Protein AF-A0A9D2A7F6-F1 (afdb_monomer_lite)

Organism: NCBI:txid2838701

Structure (mmCIF, N/CA/C/O backbone):
data_AF-A0A9D2A7F6-F1
#
_entry.id   AF-A0A9D2A7F6-F1
#
loop_
_atom_site.group_PDB
_atom_site.id
_atom_site.type_symbol
_atom_site.label_atom_id
_atom_site.label_alt_id
_atom_site.label_comp_id
_atom_site.label_asym_id
_atom_site.label_entity_id
_atom_site.label_seq_id
_atom_site.pdbx_PDB_ins_code
_atom_site.Cartn_x
_atom_site.Cartn_y
_atom_site.Cartn_z
_atom_site.occupancy
_atom_site.B_iso_or_equiv
_atom_site.auth_seq_id
_atom_site.auth_comp_id
_atom_site.auth_asym_id
_atom_site.auth_atom_id
_atom_site.pdbx_PDB_model_num
ATOM 1 N N . ARG A 1 1 ? 11.611 -5.330 -14.295 1.00 77.94 1 ARG A N 1
ATOM 2 C CA . ARG A 1 1 ? 11.596 -5.999 -12.964 1.00 77.94 1 ARG A CA 1
ATOM 3 C C . ARG A 1 1 ? 11.761 -5.003 -11.819 1.00 77.94 1 ARG A C 1
ATOM 5 O O . ARG A 1 1 ? 10.935 -5.044 -10.924 1.00 77.94 1 ARG A O 1
ATOM 12 N N . VAL A 1 2 ? 12.748 -4.094 -11.869 1.00 91.50 2 VAL A N 1
ATOM 13 C CA . VAL A 1 2 ? 12.933 -3.026 -10.859 1.00 91.50 2 VAL A CA 1
ATOM 14 C C . VAL A 1 2 ? 11.642 -2.238 -10.611 1.00 91.50 2 VAL A C 1
ATOM 16 O O . VAL A 1 2 ? 11.225 -2.150 -9.462 1.00 91.50 2 VAL A O 1
ATOM 19 N N . ALA A 1 3 ? 10.977 -1.775 -11.680 1.00 92.81 3 ALA A N 1
ATOM 20 C CA . ALA A 1 3 ? 9.707 -1.049 -11.592 1.00 92.81 3 ALA A CA 1
ATOM 21 C C . ALA A 1 3 ? 8.636 -1.828 -10.814 1.00 92.81 3 ALA A C 1
ATOM 23 O O . ALA A 1 3 ? 8.149 -1.323 -9.819 1.00 92.81 3 ALA A O 1
ATOM 24 N N . ILE A 1 4 ? 8.360 -3.081 -11.197 1.00 97.12 4 ILE A N 1
ATOM 25 C CA . ILE A 1 4 ? 7.348 -3.940 -10.555 1.00 97.12 4 ILE A CA 1
ATOM 26 C C . ILE A 1 4 ? 7.565 -4.039 -9.041 1.00 97.12 4 ILE A C 1
ATOM 28 O O . ILE A 1 4 ? 6.628 -3.859 -8.271 1.00 97.12 4 ILE A O 1
ATOM 32 N N . ILE A 1 5 ? 8.798 -4.321 -8.613 1.00 97.88 5 ILE A N 1
ATOM 33 C CA . ILE A 1 5 ? 9.108 -4.499 -7.190 1.00 97.88 5 ILE A CA 1
ATOM 34 C C . ILE A 1 5 ? 8.918 -3.178 -6.445 1.00 97.88 5 ILE A C 1
ATOM 36 O O . ILE A 1 5 ? 8.192 -3.138 -5.460 1.00 97.88 5 ILE A O 1
ATOM 40 N N . HIS A 1 6 ? 9.520 -2.093 -6.938 1.00 97.88 6 HIS A N 1
ATOM 41 C CA . HIS A 1 6 ? 9.471 -0.807 -6.245 1.00 97.88 6 HIS A CA 1
ATOM 42 C C . HIS A 1 6 ? 8.053 -0.251 -6.187 1.00 97.88 6 HIS A C 1
ATOM 44 O O . HIS A 1 6 ? 7.635 0.195 -5.126 1.00 97.88 6 HIS A O 1
ATOM 50 N N . THR A 1 7 ? 7.292 -0.312 -7.282 1.00 97.94 7 THR A N 1
ATOM 51 C CA . THR A 1 7 ? 5.912 0.184 -7.280 1.00 97.94 7 THR A CA 1
ATOM 52 C C . THR A 1 7 ? 5.051 -0.626 -6.327 1.00 97.94 7 THR A C 1
ATOM 54 O O . THR A 1 7 ? 4.349 -0.029 -5.525 1.00 97.94 7 THR A O 1
ATOM 57 N N . THR A 1 8 ? 5.155 -1.959 -6.337 1.00 98.50 8 THR A N 1
ATOM 58 C CA . THR A 1 8 ? 4.384 -2.811 -5.416 1.00 98.50 8 THR A CA 1
ATOM 59 C C . THR A 1 8 ? 4.747 -2.525 -3.958 1.00 98.50 8 THR A C 1
ATOM 61 O O . THR A 1 8 ? 3.858 -2.355 -3.131 1.00 98.50 8 THR A O 1
ATOM 64 N N . THR A 1 9 ? 6.042 -2.422 -3.633 1.00 98.62 9 THR A N 1
ATOM 65 C CA . THR A 1 9 ? 6.499 -2.096 -2.273 1.00 98.62 9 THR A CA 1
ATOM 66 C C . THR A 1 9 ? 6.022 -0.718 -1.829 1.00 98.62 9 THR A C 1
ATOM 68 O O . THR A 1 9 ? 5.563 -0.577 -0.702 1.00 98.62 9 THR A O 1
ATOM 71 N N . ILE A 1 10 ? 6.093 0.287 -2.705 1.00 98.62 10 ILE A N 1
ATOM 72 C CA . ILE A 1 10 ? 5.597 1.635 -2.411 1.00 98.62 10 ILE A CA 1
ATOM 73 C C . ILE A 1 10 ? 4.078 1.618 -2.216 1.00 98.62 10 ILE A C 1
ATOM 75 O O . ILE A 1 10 ? 3.600 2.226 -1.269 1.00 98.62 10 ILE A O 1
ATOM 79 N N . GLY A 1 11 ? 3.327 0.898 -3.054 1.00 98.62 11 GLY A N 1
AT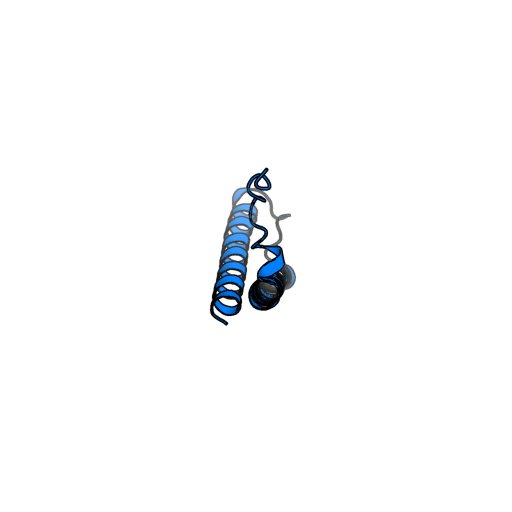OM 80 C CA . GLY A 1 11 ? 1.874 0.765 -2.914 1.00 98.62 11 GLY A CA 1
ATOM 81 C C . GLY A 1 11 ? 1.472 0.150 -1.579 1.00 98.62 11 GLY A C 1
ATOM 82 O O . GLY A 1 11 ? 0.661 0.724 -0.866 1.00 98.62 11 GLY A O 1
ATOM 83 N N . LEU A 1 12 ? 2.115 -0.956 -1.192 1.00 98.75 12 LEU A N 1
ATOM 84 C CA . LEU A 1 12 ? 1.900 -1.581 0.116 1.00 98.75 12 LEU A CA 1
ATOM 85 C C . LEU A 1 12 ? 2.300 -0.663 1.277 1.00 98.75 12 LEU A C 1
ATOM 87 O O . LEU A 1 12 ? 1.612 -0.630 2.290 1.00 98.75 12 LEU A O 1
ATOM 91 N N . ALA A 1 13 ? 3.402 0.082 1.147 1.00 98.75 13 ALA A N 1
ATOM 92 C CA . ALA A 1 13 ? 3.833 1.022 2.177 1.00 98.75 13 ALA A CA 1
ATOM 93 C C . ALA A 1 13 ? 2.849 2.191 2.333 1.00 98.75 13 ALA A C 1
ATOM 95 O O . ALA A 1 13 ? 2.578 2.607 3.453 1.00 98.75 13 ALA A O 1
ATOM 96 N N . ILE A 1 14 ? 2.298 2.701 1.227 1.00 98.75 14 ILE A N 1
ATOM 97 C CA . ILE A 1 14 ? 1.272 3.747 1.251 1.00 98.75 14 ILE A CA 1
ATOM 98 C C . ILE A 1 14 ? -0.020 3.213 1.872 1.00 98.75 14 ILE A C 1
ATOM 100 O O . ILE A 1 14 ? -0.563 3.898 2.729 1.00 98.75 14 ILE A O 1
ATOM 104 N N . SER A 1 15 ? -0.469 2.002 1.522 1.00 98.44 15 SER A N 1
ATOM 105 C CA . SER A 1 15 ? -1.617 1.372 2.195 1.00 98.44 15 SER A CA 1
ATOM 106 C C . SER A 1 15 ? -1.373 1.216 3.694 1.00 98.44 15 SER A C 1
ATOM 108 O O . SER A 1 15 ?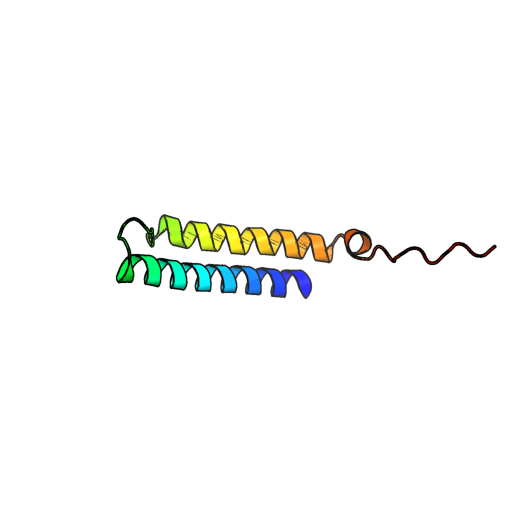 -2.207 1.605 4.492 1.00 98.44 15 SER A O 1
ATOM 110 N N . ALA A 1 16 ? -0.193 0.753 4.114 1.00 98.50 16 ALA A N 1
ATOM 111 C CA . ALA A 1 16 ? 0.109 0.639 5.540 1.00 98.50 16 ALA A CA 1
ATOM 112 C C . ALA A 1 16 ? 0.086 2.001 6.257 1.00 98.50 16 ALA A C 1
ATOM 114 O O . ALA A 1 16 ? -0.318 2.082 7.412 1.00 98.50 16 ALA A O 1
ATOM 115 N N . LEU A 1 17 ? 0.521 3.075 5.589 1.00 98.69 17 LEU A N 1
ATOM 116 C CA . LEU A 1 17 ? 0.410 4.434 6.124 1.00 98.69 17 LEU A CA 1
ATOM 117 C C . LEU A 1 17 ? -1.038 4.931 6.150 1.00 98.69 17 LEU A C 1
ATOM 119 O O . LEU A 1 17 ? -1.385 5.675 7.063 1.00 98.69 17 LEU A O 1
ATOM 123 N N . TRP A 1 18 ? -1.859 4.535 5.178 1.00 98.19 18 TRP A N 1
ATOM 124 C CA . TRP A 1 18 ? -3.283 4.851 5.137 1.00 98.19 18 TRP A CA 1
ATOM 125 C C . TRP A 1 18 ? -4.004 4.299 6.371 1.00 98.19 18 TRP A C 1
ATOM 127 O O . TRP A 1 18 ? -4.619 5.076 7.093 1.00 98.19 18 TRP A O 1
ATOM 137 N N . GLU A 1 19 ? -3.751 3.042 6.731 1.00 98.25 19 GLU A N 1
ATOM 138 C CA . GLU A 1 19 ? -4.273 2.444 7.970 1.00 98.25 19 GLU A CA 1
ATOM 139 C C . GLU A 1 19 ? -3.865 3.220 9.228 1.00 98.25 19 GLU A C 1
ATOM 141 O O . GLU A 1 19 ? -4.631 3.341 10.181 1.00 98.25 19 GLU A O 1
ATOM 146 N N . MET A 1 20 ? -2.644 3.772 9.267 1.00 98.25 20 MET A N 1
ATOM 147 C CA . MET A 1 20 ? -2.220 4.593 10.408 1.00 98.25 20 MET A CA 1
ATOM 148 C C . MET A 1 20 ? -3.015 5.899 10.480 1.00 98.25 20 MET A C 1
ATOM 150 O O . MET A 1 20 ? -3.287 6.388 11.575 1.00 98.25 20 MET A O 1
ATO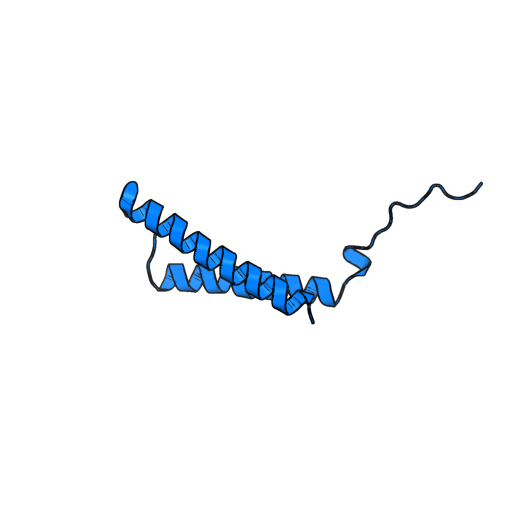M 154 N N . VAL A 1 21 ? -3.379 6.473 9.330 1.00 97.88 21 VAL A N 1
ATOM 155 C CA . VAL A 1 21 ? -4.229 7.668 9.257 1.00 97.88 21 VAL A CA 1
ATOM 156 C C . VAL A 1 21 ? -5.656 7.339 9.683 1.00 97.88 21 VAL A C 1
ATOM 158 O O . VAL A 1 21 ? -6.229 8.104 10.457 1.00 97.88 21 VAL A O 1
ATOM 161 N N . GLU A 1 22 ? -6.209 6.210 9.247 1.00 97.56 22 GLU A N 1
ATOM 162 C CA . GLU A 1 22 ? -7.543 5.761 9.658 1.00 97.56 22 GLU A CA 1
ATOM 163 C C . GLU A 1 22 ? -7.606 5.445 11.144 1.00 97.56 22 GLU A C 1
ATOM 165 O O . GLU A 1 22 ? -8.518 5.905 11.822 1.00 97.56 22 GLU A O 1
ATOM 170 N N . TRP A 1 23 ? -6.585 4.790 11.694 1.00 97.00 23 TRP A N 1
ATOM 171 C CA . TRP A 1 23 ? -6.485 4.569 13.134 1.00 97.00 23 TRP A CA 1
ATOM 172 C C . TRP A 1 23 ? -6.452 5.876 13.935 1.00 97.00 23 TRP A C 1
ATOM 174 O O . TRP A 1 23 ? -7.168 6.011 14.927 1.00 97.00 23 TRP A O 1
ATOM 184 N N . ILE A 1 24 ? -5.678 6.872 13.489 1.00 97.88 24 ILE A N 1
ATOM 185 C CA . ILE A 1 24 ? -5.691 8.211 14.100 1.00 97.88 24 ILE A CA 1
ATOM 186 C C . ILE A 1 24 ? -7.089 8.838 13.985 1.00 97.88 24 ILE A C 1
ATOM 188 O O . ILE A 1 24 ? -7.565 9.470 14.927 1.00 97.88 24 ILE A O 1
ATOM 192 N N . GLY A 1 25 ? -7.739 8.665 12.834 1.00 96.81 25 GLY A N 1
ATOM 193 C CA . GLY A 1 25 ? -9.114 9.073 12.570 1.00 96.81 25 GLY A CA 1
ATOM 194 C C . GLY A 1 25 ? -10.105 8.501 13.585 1.00 96.81 25 GLY A C 1
ATOM 195 O O . GLY A 1 25 ? -10.850 9.247 14.226 1.00 96.81 25 GLY A O 1
ATOM 196 N N . PHE A 1 26 ? -10.063 7.182 13.739 1.00 96.31 26 PHE A N 1
ATOM 197 C CA . PHE A 1 26 ? -10.907 6.409 14.636 1.00 96.31 26 PHE A CA 1
ATOM 198 C C . PHE A 1 26 ? -10.734 6.845 16.093 1.00 96.31 26 PHE A C 1
ATOM 200 O O . PHE A 1 26 ? -11.711 7.165 16.764 1.00 96.31 26 PHE A O 1
ATOM 207 N N . GLU A 1 27 ? -9.487 6.936 16.562 1.00 96.44 27 GLU A N 1
ATOM 208 C CA . GLU A 1 27 ? -9.184 7.244 17.964 1.00 96.44 27 GLU A CA 1
ATOM 209 C C . GLU A 1 27 ? -9.485 8.705 18.336 1.00 96.44 27 GLU A C 1
ATOM 211 O O . GLU A 1 27 ? -9.906 8.993 19.457 1.00 96.44 27 GLU A O 1
ATOM 216 N N . LEU A 1 28 ? -9.246 9.656 17.423 1.00 97.38 28 LEU A N 1
ATOM 217 C CA . LEU A 1 28 ? -9.306 11.085 17.750 1.00 97.38 28 LEU A CA 1
ATOM 218 C C . LEU A 1 28 ? -10.593 11.789 17.308 1.00 97.38 28 LEU A C 1
ATOM 220 O O . LEU A 1 28 ? -10.865 12.883 17.812 1.00 97.38 28 LEU A O 1
ATOM 224 N N . PHE A 1 29 ? -11.361 11.224 16.369 1.00 96.00 29 PHE A N 1
ATOM 225 C CA . PHE A 1 29 ? -12.484 11.935 15.747 1.00 96.00 29 PHE A CA 1
ATOM 226 C C . PHE A 1 29 ? -13.811 11.172 15.774 1.00 96.00 29 PHE A C 1
ATOM 228 O O . PHE A 1 29 ? -14.796 11.732 16.257 1.00 96.00 29 PHE A O 1
ATOM 235 N N . THR A 1 30 ? -13.882 9.955 15.224 1.00 93.06 30 THR A N 1
ATOM 236 C CA . THR A 1 30 ? -15.143 9.192 15.151 1.00 93.06 30 THR A CA 1
ATOM 237 C C . THR A 1 30 ? -14.924 7.696 14.957 1.00 93.06 30 THR A C 1
ATOM 239 O O . THR A 1 30 ? -14.097 7.288 14.146 1.00 93.06 30 THR A O 1
ATOM 242 N N . GLU A 1 31 ? -15.753 6.884 15.615 1.00 89.19 31 GLU A N 1
ATOM 243 C CA . GLU A 1 31 ? -15.755 5.422 15.482 1.00 89.19 31 GLU A CA 1
ATOM 244 C C . GLU A 1 31 ? -16.291 4.925 14.124 1.00 89.19 31 GLU A C 1
ATOM 246 O O . GLU A 1 31 ? -16.182 3.743 13.808 1.00 89.19 31 GLU A O 1
ATOM 251 N N . ASP A 1 32 ? -16.847 5.821 13.303 1.00 92.94 32 ASP A N 1
ATOM 252 C CA . ASP A 1 32 ? -17.311 5.500 11.946 1.00 92.94 32 ASP A CA 1
ATOM 253 C C . ASP A 1 32 ? -16.157 5.322 10.937 1.00 92.94 32 ASP A C 1
ATOM 255 O O . ASP A 1 32 ? -16.394 4.896 9.807 1.00 92.94 32 ASP A O 1
ATOM 259 N N . ILE A 1 33 ? -14.917 5.670 11.310 1.00 91.69 33 ILE A N 1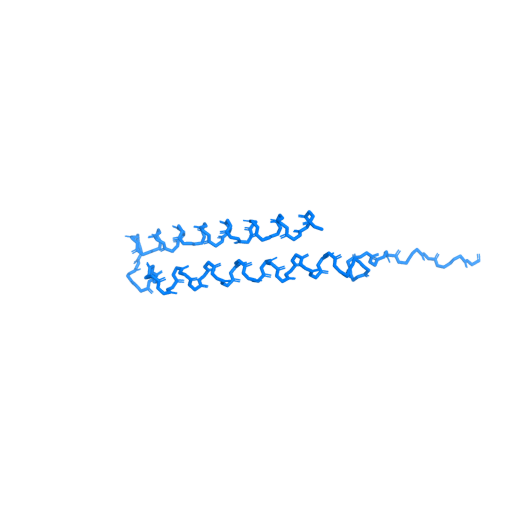
ATOM 260 C CA . ILE A 1 33 ? -13.726 5.397 10.493 1.00 91.69 33 ILE A CA 1
ATOM 261 C C . ILE A 1 33 ? -13.308 3.953 10.747 1.00 91.69 33 ILE A C 1
ATOM 263 O O . ILE A 1 33 ? -12.812 3.610 11.819 1.00 91.69 33 ILE A O 1
ATOM 267 N N . TYR A 1 34 ? -13.552 3.090 9.769 1.00 90.88 34 TYR A N 1
ATOM 268 C CA . TYR A 1 34 ? -13.274 1.674 9.920 1.00 90.88 34 TYR A CA 1
ATOM 269 C C . TYR A 1 34 ? -11.762 1.419 10.022 1.00 90.88 34 TYR A C 1
ATOM 271 O O . TYR A 1 34 ? -10.936 2.125 9.466 1.00 90.88 34 TYR A O 1
ATOM 279 N N . THR A 1 35 ? -11.424 0.456 10.876 1.00 93.38 35 THR A N 1
ATOM 280 C CA . THR A 1 35 ? -10.071 -0.102 11.073 1.00 93.38 35 THR A CA 1
ATOM 281 C C . THR A 1 35 ? -10.178 -1.613 11.302 1.00 93.38 35 THR A C 1
ATOM 283 O O . THR A 1 35 ? -9.403 -2.252 12.020 1.00 93.38 35 THR A O 1
ATOM 286 N N . THR A 1 36 ? -11.262 -2.193 10.782 1.00 94.25 36 THR A N 1
ATOM 287 C CA . THR A 1 36 ? -11.581 -3.607 10.976 1.00 94.25 36 THR A CA 1
ATOM 288 C C . THR A 1 36 ? -10.701 -4.469 10.084 1.00 94.25 36 THR A C 1
ATOM 290 O O . THR A 1 36 ? -10.160 -4.003 9.091 1.00 94.25 36 THR A O 1
ATOM 293 N N . TYR A 1 37 ? -10.590 -5.759 10.399 1.00 95.69 37 TYR A N 1
ATOM 294 C CA . TYR A 1 37 ? -9.735 -6.665 9.631 1.00 95.69 37 TYR A CA 1
ATOM 295 C C . TYR A 1 37 ? -10.042 -6.662 8.126 1.00 95.69 37 TYR A C 1
ATOM 297 O O . TYR A 1 37 ? -9.119 -6.634 7.318 1.00 95.69 37 TYR A O 1
ATOM 305 N N . ASP A 1 38 ? -11.323 -6.688 7.755 1.00 97.44 38 ASP A N 1
ATOM 306 C CA . ASP A 1 38 ? -11.730 -6.738 6.348 1.00 97.44 38 ASP A CA 1
ATOM 307 C C . ASP A 1 38 ? -11.409 -5.435 5.608 1.00 97.44 38 ASP A C 1
ATOM 309 O O . ASP A 1 38 ? -11.034 -5.476 4.438 1.00 97.44 38 ASP A O 1
ATOM 313 N N . ASP A 1 39 ? -11.516 -4.309 6.306 1.00 95.88 39 ASP A N 1
ATOM 314 C CA . ASP A 1 39 ? -11.197 -2.970 5.814 1.00 95.88 39 ASP A CA 1
ATOM 315 C C . ASP A 1 39 ? -9.684 -2.830 5.596 1.00 95.88 39 ASP A C 1
ATOM 317 O O . ASP A 1 39 ? -9.231 -2.694 4.460 1.00 95.88 39 ASP A O 1
ATOM 321 N N . THR A 1 40 ? -8.895 -3.113 6.640 1.00 97.12 40 THR A N 1
ATOM 322 C CA . THR A 1 40 ? -7.431 -3.093 6.586 1.00 97.12 40 THR A CA 1
ATOM 323 C C . THR A 1 40 ? -6.861 -4.022 5.516 1.00 97.12 40 THR A C 1
ATOM 325 O O . THR A 1 40 ? -5.965 -3.672 4.744 1.00 97.12 40 THR A O 1
ATOM 328 N N . ILE A 1 41 ? -7.347 -5.265 5.453 1.00 98.25 41 ILE A N 1
ATOM 329 C CA . ILE A 1 41 ? -6.894 -6.209 4.425 1.00 98.25 41 ILE A CA 1
ATOM 330 C C . IL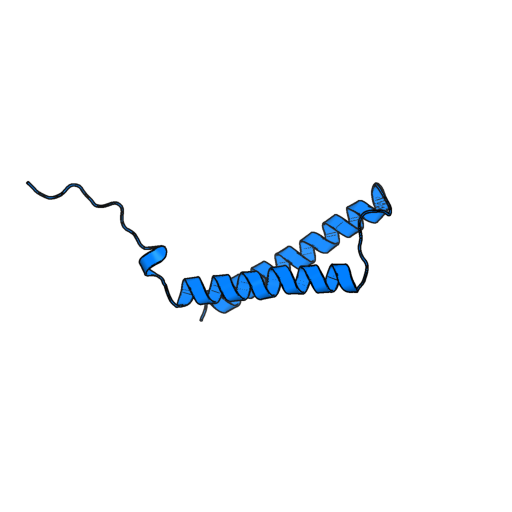E A 1 41 ? -7.380 -5.778 3.040 1.00 98.25 41 ILE A C 1
ATOM 332 O O . ILE A 1 41 ? -6.648 -5.968 2.063 1.00 98.25 41 ILE A O 1
ATOM 336 N N . GLY A 1 42 ? -8.572 -5.187 2.947 1.00 98.19 42 GLY A N 1
ATOM 337 C CA . GLY A 1 42 ? -9.119 -4.606 1.728 1.00 98.19 42 GLY A CA 1
ATOM 338 C C . GLY A 1 42 ? -8.209 -3.528 1.149 1.00 98.19 42 GLY A C 1
ATOM 339 O O . GLY A 1 42 ? -7.829 -3.616 -0.021 1.00 98.19 42 GLY A O 1
ATOM 340 N N . ASP A 1 43 ? -7.765 -2.591 1.973 1.00 98.12 43 ASP A N 1
ATOM 341 C CA . ASP A 1 43 ? -6.937 -1.459 1.558 1.00 98.12 43 ASP A CA 1
ATOM 342 C C . ASP A 1 43 ? -5.492 -1.855 1.253 1.00 98.12 43 ASP A C 1
ATOM 344 O O . ASP A 1 43 ? -4.892 -1.396 0.265 1.00 98.12 43 ASP A O 1
ATOM 348 N N . MET A 1 44 ? -4.946 -2.811 2.009 1.00 98.56 44 MET A N 1
ATOM 349 C CA . MET A 1 44 ? -3.673 -3.453 1.675 1.00 98.56 44 MET A CA 1
ATOM 350 C C . MET A 1 44 ? -3.747 -4.196 0.334 1.00 98.56 44 MET A C 1
ATOM 352 O O . MET A 1 44 ? -2.817 -4.112 -0.477 1.00 98.56 44 MET A O 1
ATOM 356 N N . ALA A 1 45 ? -4.847 -4.907 0.067 1.00 98.62 45 ALA A N 1
ATOM 357 C CA . ALA A 1 45 ? -5.055 -5.601 -1.198 1.00 98.62 45 ALA A CA 1
ATOM 358 C C . ALA A 1 45 ? -5.241 -4.613 -2.357 1.00 98.62 45 ALA A C 1
ATOM 360 O O . ALA A 1 45 ? -4.617 -4.788 -3.406 1.00 98.62 45 ALA A O 1
ATOM 361 N N . ALA A 1 46 ? -6.041 -3.562 -2.171 1.00 98.44 46 ALA A N 1
ATOM 362 C CA . ALA A 1 46 ? -6.303 -2.545 -3.180 1.00 98.44 46 ALA A CA 1
ATOM 363 C C . ALA A 1 46 ? -5.019 -1.806 -3.583 1.00 98.44 46 ALA A C 1
ATOM 365 O O . ALA A 1 46 ? -4.679 -1.763 -4.771 1.00 98.44 46 ALA A O 1
ATOM 366 N N . GLY A 1 47 ? -4.253 -1.290 -2.616 1.00 98.31 47 GLY A N 1
ATOM 367 C CA . GLY A 1 47 ? -3.007 -0.581 -2.909 1.00 98.31 47 GLY A CA 1
ATOM 368 C C . GLY A 1 47 ? -1.893 -1.503 -3.402 1.00 98.31 47 GLY A C 1
ATOM 369 O O . GLY A 1 47 ? -1.203 -1.171 -4.370 1.00 98.31 47 GLY A O 1
ATOM 370 N N . GLY A 1 48 ? -1.752 -2.699 -2.823 1.00 98.56 48 GLY A N 1
ATOM 371 C CA . GLY A 1 48 ? -0.757 -3.683 -3.249 1.00 98.56 48 GLY A CA 1
ATOM 372 C C . GLY A 1 48 ? -0.993 -4.201 -4.669 1.00 98.56 48 GLY A C 1
ATOM 373 O O . GLY A 1 48 ? -0.094 -4.139 -5.512 1.00 98.56 48 GLY A O 1
ATOM 374 N N . LEU A 1 49 ? -2.206 -4.682 -4.969 1.00 98.69 49 LEU A N 1
ATOM 375 C CA . LEU A 1 49 ? -2.551 -5.194 -6.299 1.00 98.69 49 LEU A CA 1
ATOM 376 C C . LEU A 1 49 ? -2.599 -4.074 -7.339 1.00 98.69 49 LEU A C 1
ATOM 378 O O . LEU A 1 49 ? -2.092 -4.255 -8.447 1.00 98.69 49 LEU A O 1
ATOM 382 N N . GLY A 1 50 ? -3.141 -2.905 -6.986 1.00 98.38 50 GLY A N 1
ATOM 383 C CA . GLY A 1 50 ? -3.155 -1.741 -7.868 1.00 98.38 50 GLY A CA 1
ATOM 384 C C . GLY A 1 50 ? -1.743 -1.311 -8.270 1.00 98.38 50 GLY A C 1
ATOM 385 O O . GLY A 1 50 ? -1.450 -1.140 -9.456 1.00 98.38 50 GLY A O 1
ATOM 386 N N . ALA A 1 51 ? -0.825 -1.220 -7.305 1.00 98.38 51 ALA A N 1
ATOM 387 C CA . ALA A 1 51 ? 0.554 -0.828 -7.573 1.00 98.38 51 ALA A CA 1
ATOM 388 C C . ALA A 1 51 ? 1.380 -1.922 -8.272 1.00 98.38 51 ALA A C 1
ATOM 390 O O . ALA A 1 51 ? 2.297 -1.611 -9.043 1.00 98.38 51 ALA A O 1
ATOM 391 N N . LEU A 1 52 ? 1.037 -3.196 -8.063 1.00 98.31 52 LEU A N 1
ATOM 392 C CA . LEU A 1 52 ? 1.578 -4.307 -8.842 1.00 98.31 52 LEU A CA 1
ATOM 393 C C . LEU A 1 52 ? 1.175 -4.193 -10.314 1.00 98.31 52 LEU A C 1
ATOM 395 O O . LEU A 1 52 ? 2.039 -4.257 -11.192 1.00 98.31 52 LEU A O 1
ATOM 399 N N . VAL A 1 53 ? -0.115 -3.977 -10.591 1.00 97.88 53 VAL A N 1
ATOM 400 C CA . VAL A 1 53 ? -0.623 -3.771 -11.956 1.00 97.88 53 VAL A CA 1
ATOM 401 C C . VAL A 1 53 ? 0.058 -2.562 -12.596 1.00 97.88 53 VAL A C 1
ATOM 403 O O . VAL A 1 53 ? 0.573 -2.678 -13.708 1.00 97.88 53 VAL A O 1
ATOM 406 N N . ALA A 1 54 ? 0.159 -1.438 -11.883 1.00 96.06 54 ALA A N 1
ATOM 407 C CA . ALA A 1 54 ? 0.877 -0.257 -12.361 1.00 96.06 54 ALA A CA 1
ATOM 408 C C . ALA A 1 54 ? 2.354 -0.561 -12.676 1.00 96.06 54 ALA A C 1
ATOM 410 O O . ALA A 1 54 ? 2.870 -0.162 -13.720 1.00 96.06 54 ALA A O 1
ATOM 411 N N . GLY A 1 55 ? 3.027 -1.329 -11.817 1.00 96.00 55 GLY A N 1
ATOM 412 C CA . GLY A 1 55 ? 4.404 -1.769 -12.023 1.00 96.00 55 GLY A CA 1
ATOM 413 C C . GLY A 1 55 ? 4.594 -2.648 -13.252 1.00 96.00 55 GLY A C 1
ATOM 414 O O . GLY A 1 55 ? 5.590 -2.509 -13.968 1.00 96.00 55 GLY A O 1
ATOM 415 N N . ILE A 1 56 ? 3.643 -3.550 -13.507 1.00 96.00 56 ILE A N 1
ATOM 416 C CA . ILE A 1 56 ? 3.618 -4.380 -14.713 1.00 96.00 56 ILE A CA 1
ATOM 417 C C . ILE A 1 56 ? 3.437 -3.487 -15.939 1.00 96.00 56 ILE A C 1
ATOM 419 O O . ILE A 1 56 ? 4.244 -3.587 -16.859 1.00 96.00 56 ILE A O 1
ATOM 423 N N . LEU A 1 57 ? 2.456 -2.578 -15.931 1.00 94.50 57 LEU A N 1
ATOM 424 C CA . LEU A 1 57 ? 2.205 -1.642 -17.034 1.00 94.50 57 LEU A CA 1
ATOM 425 C C . LEU A 1 57 ? 3.444 -0.797 -17.362 1.00 94.50 57 LEU A C 1
ATOM 427 O O . LEU A 1 57 ? 3.838 -0.721 -18.524 1.00 94.50 57 LEU A O 1
ATOM 431 N N . LEU A 1 58 ? 4.118 -0.250 -16.347 1.00 92.56 58 LEU A N 1
ATOM 432 C CA . LEU A 1 58 ? 5.373 0.493 -16.514 1.00 92.56 58 LEU A CA 1
ATOM 433 C C . LEU A 1 58 ? 6.495 -0.369 -17.107 1.00 92.56 58 LEU A C 1
ATOM 435 O O . LEU A 1 58 ? 7.298 0.113 -17.901 1.00 92.56 58 LEU A O 1
ATOM 439 N N . ALA A 1 59 ? 6.566 -1.647 -16.733 1.00 92.38 59 ALA A N 1
ATOM 440 C CA . ALA A 1 59 ? 7.594 -2.554 -17.230 1.00 92.38 59 ALA A CA 1
ATOM 441 C C . ALA A 1 59 ? 7.351 -3.026 -18.673 1.00 92.38 59 ALA A C 1
ATOM 443 O O . ALA A 1 59 ? 8.321 -3.368 -19.349 1.00 92.38 59 ALA A O 1
ATOM 444 N N . VAL A 1 60 ? 6.094 -3.085 -19.129 1.00 91.25 60 VAL A N 1
ATOM 445 C CA . VAL A 1 60 ? 5.731 -3.640 -20.448 1.00 91.25 60 VAL A CA 1
ATOM 446 C C . VAL A 1 60 ? 5.375 -2.582 -21.493 1.00 91.25 60 VAL A C 1
ATOM 448 O O . VAL A 1 60 ? 5.437 -2.881 -22.682 1.00 91.25 60 VAL A O 1
ATOM 451 N N . ALA A 1 61 ? 5.042 -1.354 -21.086 1.00 84.38 61 ALA A N 1
ATOM 452 C CA . ALA A 1 61 ? 4.655 -0.272 -21.991 1.00 84.38 61 ALA A CA 1
ATOM 453 C C . ALA A 1 61 ? 5.476 1.023 -21.786 1.00 84.38 61 ALA A C 1
ATOM 455 O O . ALA A 1 61 ? 4.890 2.079 -21.537 1.00 84.38 61 ALA A O 1
ATOM 456 N N . PRO A 1 62 ? 6.818 1.003 -21.938 1.00 69.25 62 PRO A N 1
ATOM 457 C CA . PRO A 1 62 ? 7.628 2.212 -21.776 1.00 69.25 62 PRO A CA 1
ATOM 458 C C . PRO A 1 62 ? 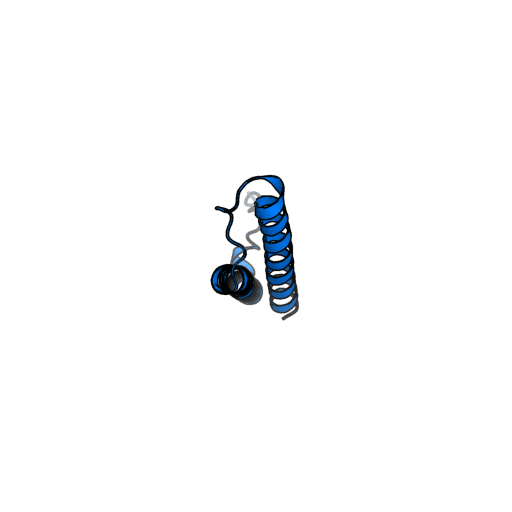7.218 3.318 -22.755 1.00 69.25 62 PRO A C 1
ATOM 460 O O . PRO A 1 62 ? 7.117 4.474 -22.368 1.00 69.25 62 PRO A O 1
ATOM 463 N N . SER A 1 63 ? 6.856 2.966 -23.994 1.00 69.38 63 SER A N 1
ATOM 464 C CA . SER A 1 63 ? 6.438 3.912 -25.040 1.00 69.38 63 SER A CA 1
ATOM 465 C C . SER A 1 63 ? 5.156 4.695 -24.731 1.00 69.38 63 SER A C 1
ATOM 467 O O . SER A 1 63 ? 4.900 5.711 -25.374 1.00 69.38 63 SER A O 1
ATOM 469 N N . PHE A 1 64 ? 4.335 4.233 -23.779 1.00 64.06 64 PHE A N 1
ATOM 470 C CA . PHE A 1 64 ? 3.188 5.002 -23.281 1.00 64.06 64 PHE A CA 1
ATOM 471 C C . PHE A 1 64 ? 3.629 6.194 -22.422 1.00 64.06 64 PHE A C 1
ATOM 473 O O . PHE A 1 64 ? 2.947 7.216 -22.405 1.00 64.06 64 PHE A O 1
ATOM 480 N N . PHE A 1 65 ? 4.775 6.070 -21.749 1.00 62.97 65 PHE A N 1
ATOM 481 C CA . PHE A 1 65 ? 5.359 7.095 -20.884 1.00 62.97 65 PHE A CA 1
ATOM 482 C C . PHE A 1 65 ? 6.470 7.892 -21.585 1.00 62.97 65 PHE A C 1
ATOM 484 O O . PHE A 1 65 ? 6.652 9.068 -21.292 1.00 62.97 65 PHE A O 1
ATOM 491 N N . ASP A 1 66 ? 7.148 7.290 -22.564 1.00 64.06 66 ASP A N 1
ATOM 492 C CA . ASP A 1 66 ? 8.284 7.861 -23.298 1.00 64.06 66 ASP A CA 1
ATOM 493 C C . ASP A 1 66 ? 7.897 8.759 -24.479 1.00 64.06 66 ASP A C 1
ATOM 495 O O . ASP A 1 66 ? 8.738 9.007 -25.338 1.00 64.06 66 ASP A O 1
ATOM 499 N N . ARG A 1 67 ? 6.659 9.266 -24.592 1.00 60.12 67 ARG A N 1
ATOM 500 C CA . ARG A 1 67 ? 6.321 10.153 -25.720 1.00 60.12 67 ARG A CA 1
ATOM 501 C C . ARG A 1 67 ? 7.214 11.404 -25.657 1.00 60.12 67 ARG A C 1
ATOM 503 O O . ARG A 1 67 ? 6.965 12.262 -24.808 1.00 60.12 67 ARG A O 1
ATOM 510 N N . PRO A 1 68 ? 8.200 11.582 -26.558 1.00 58.09 68 PRO A N 1
ATOM 511 C CA . PRO A 1 68 ? 8.995 12.792 -26.556 1.00 58.09 68 PRO A CA 1
ATOM 512 C C . PRO A 1 68 ? 8.090 13.914 -27.058 1.00 58.09 68 PRO A C 1
ATOM 514 O O . PRO A 1 68 ? 7.292 13.711 -27.986 1.00 58.09 68 PRO A O 1
ATOM 517 N N . ALA A 1 69 ? 8.215 15.107 -26.475 1.00 65.50 69 ALA A N 1
ATOM 518 C CA . ALA A 1 69 ? 7.747 16.314 -27.138 1.00 65.50 69 ALA A CA 1
ATOM 519 C C . ALA A 1 69 ? 8.339 16.290 -28.554 1.00 65.50 69 ALA A C 1
ATOM 521 O O . ALA A 1 69 ? 9.560 16.270 -28.708 1.00 65.50 69 ALA A O 1
ATOM 522 N N . ARG A 1 70 ? 7.491 16.188 -29.587 1.00 60.38 70 ARG A N 1
ATOM 523 C CA . ARG A 1 70 ? 7.965 16.282 -30.970 1.00 60.38 70 ARG A CA 1
ATOM 524 C C . ARG A 1 70 ? 8.687 17.621 -31.078 1.00 60.38 70 ARG A C 1
ATOM 526 O O . ARG A 1 70 ? 8.036 18.659 -30.979 1.00 60.38 70 ARG A O 1
ATOM 533 N N . GLY A 1 71 ? 10.009 17.593 -31.239 1.00 65.88 71 GLY A N 1
ATOM 534 C CA . GLY A 1 71 ? 10.745 18.767 -31.690 1.00 65.88 71 GLY A CA 1
ATOM 535 C C . GLY A 1 71 ? 10.137 19.251 -33.012 1.00 65.88 71 GLY A C 1
ATOM 536 O O . GLY A 1 71 ? 9.584 18.422 -33.747 1.00 65.88 71 GLY A O 1
ATOM 537 N N . PRO A 1 72 ? 10.164 20.565 -33.302 1.00 61.62 72 PRO A N 1
ATOM 538 C CA . PRO A 1 72 ? 9.602 21.086 -34.540 1.00 61.62 72 PRO A CA 1
ATOM 539 C C . PRO A 1 72 ? 10.238 20.352 -35.721 1.00 61.62 72 PRO A C 1
ATOM 541 O O . PRO A 1 72 ? 11.455 20.188 -35.755 1.00 61.62 72 PRO A O 1
ATOM 544 N N . ALA A 1 73 ? 9.401 19.871 -36.641 1.00 65.00 73 ALA A N 1
ATOM 545 C CA . ALA A 1 73 ? 9.854 19.234 -37.867 1.00 65.00 73 ALA A CA 1
ATOM 546 C C . ALA A 1 73 ? 10.821 20.179 -38.594 1.00 65.00 73 ALA A C 1
ATOM 548 O O . ALA A 1 73 ? 10.475 21.339 -38.823 1.00 65.00 73 ALA A O 1
ATOM 549 N N . GLU A 1 74 ? 12.023 19.689 -38.901 1.00 56.69 74 GLU A N 1
ATOM 550 C CA . GLU A 1 74 ? 12.986 20.397 -39.744 1.00 56.69 74 GLU A CA 1
ATOM 551 C C . GLU A 1 74 ? 12.308 20.794 -41.067 1.00 56.69 74 GLU A C 1
ATOM 553 O O . GLU A 1 74 ? 11.662 19.964 -41.715 1.00 56.69 74 GLU A O 1
ATOM 558 N N . ALA A 1 75 ? 12.427 22.080 -41.405 1.00 56.50 75 ALA A N 1
ATOM 559 C CA . ALA A 1 75 ? 11.983 22.709 -42.645 1.00 56.50 75 ALA A CA 1
ATOM 560 C C . ALA A 1 75 ? 13.201 23.081 -43.494 1.00 56.50 75 ALA A C 1
ATOM 562 O O . ALA A 1 75 ? 14.226 23.472 -42.888 1.00 56.50 75 ALA A O 1
#

Secondary structure (DSSP, 8-state):
-HHHHHHHHHHHHHHHHHHHHHHHHHHHT-TTS---HHHHHHHHHHHHHHHHHHHHHHHH-HHHH-----PPPP-

Sequence (75 aa):
RVAIIHTTTIGLAISALWEMVEWIGFELFTEDIYTTYDDTIGDMAAGGLGALVAGILLAVAPSFFDRPARGPAEA

Foldseek 3Di:
DVLLVVLLVVLLVVLVVVLVVLVCCCVPPHVVSDNDPCVSVVSSCCSNVVSNVVSVCVVPCVVVVPPDPPDPPDD

pLDDT: mean 89.87, std 13.5, range [56.5, 98.75]

InterPro domains:
  IPR014509 Inner membrane protein YjdF-like [PF09997] (3-60)

Radius of gyration: 18.68 Å; chains: 1; bounding box: 30×29×61 Å